Protein AF-A0A4D7CBV6-F1 (afdb_monomer_lite)

Organism: NCBI:txid1763828

Secondary structure (DSSP, 8-state):
--EEEEEE-SSHHHHHHHHHHHHTEEETTS-B-EEEEE-SSEEEEEE---S---TT--EEETTEEE--GGGG--------TTS-S-PPP--------TTTT---GGGHHHHHHHHTTTT-----

Structure (mmCIF, N/CA/C/O backbone):
data_AF-A0A4D7CBV6-F1
#
_entry.id   AF-A0A4D7CBV6-F1
#
loop_
_atom_site.group_PDB
_atom_site.id
_atom_site.type_symbol
_atom_site.label_atom_id
_atom_site.label_alt_id
_atom_site.label_comp_id
_atom_site.label_asym_id
_atom_site.label_entity_id
_atom_site.label_seq_id
_atom_site.pdbx_PDB_ins_code
_atom_site.Cartn_x
_atom_site.Cartn_y
_atom_site.Cartn_z
_atom_site.occupancy
_atom_site.B_iso_or_equiv
_atom_site.auth_seq_id
_atom_site.auth_comp_id
_atom_site.auth_asym_id
_atom_site.auth_atom_id
_atom_site.pdbx_PDB_model_num
ATOM 1 N N . MET A 1 1 ? 8.399 -1.200 0.324 1.00 50.75 1 MET A N 1
ATOM 2 C CA . MET A 1 1 ? 8.197 0.202 -0.121 1.00 50.75 1 MET A CA 1
ATOM 3 C C . MET A 1 1 ? 6.866 0.630 0.446 1.00 50.75 1 MET A C 1
ATOM 5 O O . MET A 1 1 ? 5.921 -0.119 0.237 1.00 50.75 1 MET A O 1
ATOM 9 N N . SER A 1 2 ? 6.785 1.759 1.150 1.00 64.88 2 SER A N 1
ATOM 10 C CA . SER A 1 2 ? 5.488 2.265 1.590 1.00 64.88 2 SER A CA 1
ATOM 11 C C . SER A 1 2 ? 4.726 2.856 0.407 1.00 64.88 2 SER A C 1
ATOM 13 O O . SER A 1 2 ? 5.330 3.405 -0.524 1.00 64.88 2 SER A O 1
ATOM 15 N N . ARG A 1 3 ? 3.401 2.695 0.395 1.00 84.25 3 ARG A N 1
ATOM 16 C CA . ARG A 1 3 ? 2.542 3.414 -0.549 1.00 84.25 3 ARG A CA 1
ATOM 17 C C . ARG A 1 3 ? 1.652 4.372 0.211 1.00 84.25 3 ARG A C 1
ATOM 19 O O . ARG A 1 3 ? 0.793 3.943 0.976 1.00 84.25 3 ARG A O 1
ATOM 26 N N . ASP A 1 4 ? 1.838 5.646 -0.089 1.00 91.00 4 ASP A N 1
ATOM 27 C CA . ASP A 1 4 ? 1.157 6.713 0.619 1.00 91.00 4 ASP A CA 1
ATOM 28 C C . ASP A 1 4 ? -0.093 7.149 -0.150 1.00 91.00 4 ASP A C 1
ATOM 30 O O . ASP A 1 4 ? -0.094 7.240 -1.386 1.00 91.00 4 ASP A O 1
ATOM 34 N N . PHE A 1 5 ? -1.166 7.428 0.579 1.00 92.56 5 PHE A N 1
ATOM 35 C CA . PHE A 1 5 ? -2.418 7.944 0.041 1.00 92.56 5 PHE A CA 1
ATOM 36 C C . PHE A 1 5 ? -3.127 8.834 1.064 1.00 92.56 5 PHE A C 1
ATOM 38 O O . PHE A 1 5 ? -2.824 8.821 2.254 1.00 92.56 5 PHE A O 1
ATOM 45 N N . ILE A 1 6 ? -4.073 9.642 0.581 1.00 96.25 6 ILE A N 1
ATOM 46 C CA . ILE A 1 6 ? -4.907 10.496 1.429 1.00 96.25 6 ILE A CA 1
ATOM 47 C C . ILE A 1 6 ? -6.295 9.874 1.528 1.00 96.25 6 ILE A C 1
ATOM 49 O O . ILE A 1 6 ? -6.919 9.601 0.501 1.00 96.25 6 ILE A O 1
ATOM 53 N N . VAL A 1 7 ? -6.794 9.714 2.750 1.00 96.88 7 VAL A N 1
ATOM 54 C CA . VAL A 1 7 ? -8.208 9.437 3.016 1.00 96.88 7 VAL A CA 1
ATOM 55 C C . VAL A 1 7 ? -8.873 10.763 3.349 1.00 96.88 7 VAL A C 1
ATOM 57 O O . VAL A 1 7 ? -8.526 11.404 4.340 1.00 96.88 7 VAL A O 1
ATOM 60 N N . ARG A 1 8 ? -9.795 11.189 2.483 1.00 97.31 8 ARG A N 1
ATOM 61 C CA . ARG A 1 8 ? -10.598 12.393 2.702 1.00 97.31 8 ARG A CA 1
ATOM 62 C C . ARG A 1 8 ? -11.800 12.039 3.562 1.00 97.31 8 ARG A C 1
ATOM 64 O O . ARG A 1 8 ? -12.558 11.151 3.170 1.00 97.31 8 ARG A O 1
ATOM 71 N N . CYS A 1 9 ? -11.979 12.727 4.681 1.00 96.94 9 CYS A N 1
ATOM 72 C CA . CYS A 1 9 ? -13.156 12.562 5.526 1.00 96.94 9 CYS A CA 1
ATOM 73 C C . CYS A 1 9 ? -14.024 13.822 5.472 1.00 96.94 9 CYS A C 1
ATOM 75 O O . CYS A 1 9 ? -13.580 14.912 5.110 1.00 96.94 9 CYS A O 1
ATOM 77 N N . GLN A 1 10 ? -15.299 13.662 5.796 1.00 96.88 10 GLN A N 1
ATOM 78 C CA . GLN A 1 10 ? -16.265 14.746 5.851 1.00 96.88 10 GLN A CA 1
ATOM 79 C C . GLN A 1 10 ? -15.952 15.716 6.997 1.00 96.88 10 GLN A C 1
ATOM 81 O O . GLN A 1 10 ? -16.133 16.924 6.846 1.00 96.88 10 GLN A O 1
ATOM 86 N N . ASP A 1 11 ? -15.498 15.189 8.136 1.00 97.12 11 ASP A N 1
ATOM 87 C CA . ASP A 1 11 ? -15.173 15.946 9.342 1.00 97.12 11 ASP A CA 1
ATOM 88 C C . ASP A 1 11 ? -14.133 15.225 10.223 1.00 97.12 11 ASP A C 1
ATOM 90 O O . ASP A 1 11 ? -13.741 14.082 9.971 1.00 97.12 11 ASP A O 1
ATOM 94 N N . GLU A 1 12 ? -13.687 15.904 11.284 1.00 98.00 12 GLU A N 1
ATOM 95 C CA . GLU A 1 12 ? -12.717 15.373 12.253 1.00 98.00 12 GLU A CA 1
ATOM 96 C C . GLU A 1 12 ? -13.226 14.121 12.987 1.00 98.00 12 GLU A C 1
ATOM 98 O O . GLU A 1 12 ? -12.441 13.251 13.370 1.00 98.00 12 GLU A O 1
ATOM 103 N N . ALA A 1 13 ? -14.543 13.995 13.183 1.00 97.56 13 ALA A N 1
ATOM 104 C CA . ALA A 1 13 ? -15.119 12.845 13.869 1.00 97.56 13 ALA A CA 1
ATOM 105 C C . ALA A 1 13 ? -15.066 11.593 12.984 1.00 97.56 13 ALA A C 1
ATOM 107 O O . ALA A 1 13 ? -14.818 10.491 13.480 1.00 97.56 13 ALA A O 1
ATOM 108 N N . GLU A 1 14 ? -15.297 11.736 11.680 1.00 97.94 14 GLU A N 1
ATOM 109 C CA . GLU A 1 14 ? -15.087 10.671 10.708 1.00 97.94 14 GLU A CA 1
ATOM 110 C C . GLU A 1 14 ? -13.606 10.326 10.563 1.00 97.94 14 GLU A C 1
ATOM 112 O O . GLU A 1 14 ? -13.275 9.140 10.611 1.00 97.94 14 GLU A O 1
ATOM 117 N N . ALA A 1 15 ? -12.719 11.321 10.496 1.00 98.19 15 ALA A N 1
ATOM 118 C CA . ALA A 1 15 ? -11.275 11.089 10.464 1.00 98.19 15 ALA A CA 1
ATOM 119 C C . ALA A 1 15 ? -10.801 10.283 11.684 1.00 98.19 15 ALA A C 1
ATOM 121 O O . ALA A 1 15 ? -10.071 9.304 11.535 1.00 98.19 15 ALA A O 1
ATOM 122 N N . ALA A 1 16 ? -11.288 10.611 12.886 1.00 97.88 16 ALA A N 1
ATOM 123 C CA . ALA A 1 16 ? -10.981 9.856 14.099 1.00 97.88 16 ALA A CA 1
ATOM 124 C C . ALA A 1 16 ? -11.471 8.396 14.030 1.00 97.88 16 ALA A C 1
ATOM 126 O O . ALA A 1 16 ? -10.747 7.480 14.425 1.00 97.88 16 ALA A O 1
ATOM 127 N N . ARG A 1 17 ? -12.676 8.147 13.493 1.00 97.38 17 ARG A N 1
ATOM 128 C CA . ARG A 1 17 ? -13.189 6.776 13.297 1.00 97.38 17 ARG A CA 1
ATOM 129 C C . ARG A 1 17 ? -12.360 6.004 12.270 1.00 97.38 17 ARG A C 1
ATOM 131 O O . ARG A 1 17 ? -12.002 4.855 12.521 1.00 97.38 17 ARG A O 1
ATOM 138 N N . ALA A 1 18 ? -12.038 6.629 11.140 1.00 97.88 18 ALA A N 1
ATOM 139 C CA . ALA A 1 18 ? -11.223 6.027 10.091 1.00 97.88 18 ALA A CA 1
ATOM 140 C C . ALA A 1 18 ? -9.804 5.707 10.587 1.00 97.88 18 ALA A C 1
ATOM 142 O O . ALA A 1 18 ? -9.303 4.615 10.324 1.00 97.88 18 ALA A O 1
ATOM 143 N N . GLN A 1 19 ? -9.195 6.596 11.380 1.00 98.12 19 GLN A N 1
ATOM 144 C CA . GLN A 1 19 ? -7.898 6.357 12.015 1.00 98.12 19 GLN A CA 1
ATOM 145 C C . GLN A 1 19 ? -7.932 5.104 12.893 1.00 98.12 19 GLN A C 1
ATOM 147 O O . GLN A 1 19 ? -7.027 4.281 12.800 1.00 98.12 19 GLN A O 1
ATOM 152 N N . VAL A 1 20 ? -8.967 4.934 13.724 1.00 97.69 20 VAL A N 1
ATOM 153 C CA . VAL A 1 20 ? -9.097 3.743 14.578 1.00 97.69 20 VAL A CA 1
ATOM 154 C C . VAL A 1 20 ? -9.199 2.473 13.737 1.00 97.69 20 VAL A C 1
ATOM 156 O O . VAL A 1 20 ? -8.548 1.486 14.066 1.00 97.69 20 VAL A O 1
ATOM 159 N N . LEU A 1 21 ? -9.973 2.479 12.649 1.00 97.75 21 LEU A N 1
ATOM 160 C CA . LEU A 1 21 ? -10.083 1.312 11.768 1.00 97.75 21 LEU A CA 1
ATOM 161 C C . LEU A 1 21 ? -8.736 0.965 11.124 1.00 97.75 21 LEU A C 1
ATOM 163 O O . LEU A 1 21 ? -8.300 -0.179 11.198 1.00 97.75 21 LEU A O 1
ATOM 167 N N . LEU A 1 22 ? -8.052 1.953 10.549 1.00 97.25 22 LEU A N 1
ATOM 168 C CA . LEU A 1 22 ? -6.765 1.749 9.882 1.00 97.25 22 LEU A CA 1
ATOM 169 C C . LEU A 1 22 ? -5.668 1.303 10.859 1.00 97.25 22 LEU A C 1
ATOM 171 O O . LEU A 1 22 ? -4.919 0.385 10.544 1.00 97.25 22 LEU A O 1
ATOM 175 N N . ALA A 1 23 ? -5.618 1.880 12.063 1.00 96.62 23 ALA A N 1
ATOM 176 C CA . ALA A 1 23 ? -4.647 1.515 13.098 1.00 96.62 23 ALA A CA 1
ATOM 177 C C . ALA A 1 23 ? -4.872 0.111 13.693 1.00 96.62 23 ALA A C 1
ATOM 179 O O . ALA A 1 23 ? -3.983 -0.426 14.345 1.00 96.62 23 ALA A O 1
ATOM 180 N N . ASN A 1 24 ? -6.056 -0.479 13.499 1.00 97.56 24 ASN A N 1
ATOM 181 C CA . ASN A 1 24 ? -6.367 -1.846 13.928 1.00 97.56 24 ASN A CA 1
ATOM 182 C C . ASN A 1 24 ? -6.311 -2.862 12.777 1.00 97.56 24 ASN A C 1
ATOM 184 O O . ASN A 1 24 ? -6.714 -4.011 12.973 1.00 97.56 24 ASN A O 1
ATOM 188 N N . ALA A 1 25 ? -5.862 -2.456 11.586 1.00 97.88 25 ALA A N 1
ATOM 189 C CA . ALA A 1 25 ? -5.717 -3.352 10.451 1.00 97.88 25 ALA A CA 1
ATOM 190 C C . ALA A 1 25 ? -4.389 -4.120 10.535 1.00 97.88 25 ALA A C 1
ATOM 192 O O . ALA A 1 25 ? -3.314 -3.517 10.484 1.00 97.88 25 ALA A O 1
ATOM 193 N N . ARG A 1 26 ? -4.465 -5.448 10.644 1.00 97.69 26 ARG A N 1
ATOM 194 C CA . ARG A 1 26 ? -3.305 -6.334 10.806 1.00 97.69 26 ARG A CA 1
ATOM 195 C C . ARG A 1 26 ? -3.356 -7.511 9.857 1.00 97.69 26 ARG A C 1
ATOM 197 O O . ARG A 1 26 ? -4.419 -8.112 9.720 1.00 97.69 26 ARG A O 1
ATOM 204 N N . GLY A 1 27 ? -2.223 -7.860 9.256 1.00 96.75 27 GLY A N 1
ATOM 205 C CA . GLY A 1 27 ? -2.073 -9.116 8.525 1.00 96.75 27 GLY A CA 1
ATOM 206 C C . GLY A 1 27 ? -2.338 -10.324 9.425 1.00 96.75 27 GLY A C 1
ATOM 207 O O . GLY A 1 27 ? -2.278 -10.224 10.654 1.00 96.75 27 GLY A O 1
ATOM 208 N N . ASP A 1 28 ? -2.620 -11.478 8.825 1.00 94.50 28 ASP A N 1
ATOM 209 C CA . ASP A 1 28 ? -2.802 -12.735 9.574 1.00 94.50 28 ASP A CA 1
ATOM 210 C C . ASP A 1 28 ? -1.524 -13.170 10.328 1.00 94.50 28 ASP A C 1
ATOM 212 O O . ASP A 1 28 ? -1.583 -13.949 11.279 1.00 94.50 28 ASP A O 1
ATOM 216 N N . ASP A 1 29 ? -0.370 -12.620 9.946 1.00 94.31 29 ASP A N 1
ATOM 217 C CA . ASP A 1 29 ? 0.912 -12.733 10.647 1.00 94.31 29 ASP A CA 1
ATOM 218 C C . ASP A 1 29 ? 1.041 -11.797 11.869 1.00 94.31 29 ASP A C 1
ATOM 220 O O . ASP A 1 29 ? 2.039 -11.837 12.591 1.00 94.31 29 ASP A O 1
ATOM 224 N N . GLY A 1 30 ? 0.024 -10.972 12.128 1.00 94.94 30 GLY A N 1
ATOM 225 C CA . GLY A 1 30 ? -0.050 -10.032 13.241 1.00 94.94 30 GLY A CA 1
ATOM 226 C C . GLY A 1 30 ? 0.672 -8.704 13.011 1.00 94.94 30 GLY A C 1
ATOM 227 O O . GLY A 1 30 ? 0.669 -7.874 13.925 1.00 94.94 30 GLY A O 1
ATOM 228 N N . GLN A 1 31 ? 1.270 -8.483 11.836 1.00 96.69 31 GLN A N 1
ATOM 229 C CA . GLN A 1 31 ? 1.937 -7.222 11.511 1.00 96.69 31 GLN A CA 1
ATOM 230 C C . GLN A 1 31 ? 0.917 -6.135 11.160 1.00 96.69 31 GLN A C 1
ATOM 232 O O . GLN A 1 31 ? -0.102 -6.401 10.519 1.00 96.69 31 GLN A O 1
ATOM 237 N N . ASP A 1 32 ? 1.194 -4.895 11.561 1.00 96.75 32 ASP A N 1
ATOM 238 C CA . ASP A 1 32 ? 0.350 -3.755 11.210 1.00 96.75 32 ASP A CA 1
ATOM 239 C C . ASP A 1 32 ? 0.444 -3.468 9.700 1.00 96.75 32 ASP A C 1
ATOM 241 O O . ASP A 1 32 ? 1.521 -3.524 9.102 1.00 96.75 32 ASP A O 1
ATOM 245 N N . LEU A 1 33 ? -0.694 -3.160 9.070 1.00 96.38 33 LEU A N 1
ATOM 246 C CA . LEU A 1 33 ? -0.725 -2.850 7.637 1.00 96.38 33 LEU A CA 1
ATOM 247 C C . LEU A 1 33 ? -0.428 -1.379 7.345 1.00 96.38 33 LEU A C 1
ATOM 249 O O . LEU A 1 33 ? 0.133 -1.072 6.290 1.00 96.38 33 LEU A O 1
ATOM 253 N N . PHE A 1 34 ? -0.820 -0.471 8.243 1.00 97.06 34 PHE A N 1
ATOM 254 C CA . PHE A 1 34 ? -0.786 0.964 7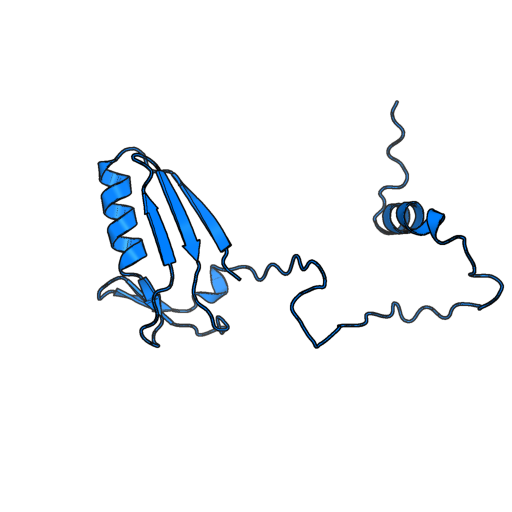.981 1.00 97.06 34 PHE A CA 1
ATOM 255 C C . PHE A 1 34 ? -0.123 1.772 9.091 1.00 97.06 34 PHE A C 1
ATOM 257 O O . PHE A 1 34 ? -0.361 1.547 10.276 1.00 97.06 34 PHE A O 1
ATOM 264 N N . GLU A 1 35 ? 0.590 2.818 8.684 1.00 96.88 35 GLU A N 1
ATOM 265 C CA . GLU A 1 35 ? 0.863 3.984 9.520 1.00 96.88 35 GLU A CA 1
ATOM 266 C C . GLU A 1 35 ? -0.104 5.115 9.148 1.00 96.88 35 GLU A C 1
ATOM 268 O O . GLU A 1 35 ? -0.383 5.351 7.969 1.00 96.88 35 GLU A O 1
ATOM 273 N N . VAL A 1 36 ? -0.633 5.814 10.156 1.00 97.56 36 VAL A N 1
ATOM 274 C CA . VAL A 1 36 ? -1.666 6.844 9.979 1.00 97.56 36 VAL A CA 1
ATOM 275 C C . VAL A 1 36 ? -1.227 8.153 10.627 1.00 97.56 36 VAL A C 1
ATOM 277 O O . VAL A 1 36 ? -1.028 8.219 11.838 1.00 97.56 36 VAL A O 1
ATOM 280 N N . ASP A 1 37 ? -1.146 9.207 9.821 1.00 97.50 37 ASP A N 1
ATOM 281 C CA . ASP A 1 37 ? -0.947 10.597 10.232 1.00 97.50 37 ASP A CA 1
ATOM 282 C C . ASP A 1 37 ? -2.272 11.362 10.066 1.00 97.50 37 ASP A C 1
ATOM 284 O O . ASP A 1 37 ? -2.711 11.660 8.950 1.00 97.50 37 ASP A O 1
ATOM 288 N N . ASN A 1 38 ? -2.952 11.637 11.181 1.00 97.12 38 ASN A N 1
ATOM 289 C CA . ASN A 1 38 ? -4.224 12.357 11.186 1.00 97.12 38 ASN A CA 1
ATOM 290 C C . ASN A 1 38 ? -3.993 13.873 11.197 1.00 97.12 38 ASN A C 1
ATOM 292 O O . ASN A 1 38 ? -3.434 14.422 12.146 1.00 97.12 38 ASN A O 1
ATOM 296 N N . ARG A 1 39 ? -4.479 14.557 10.155 1.00 95.62 39 ARG A N 1
ATOM 297 C CA . ARG A 1 39 ? -4.280 15.995 9.924 1.00 95.62 39 ARG A CA 1
ATOM 298 C C . ARG A 1 39 ? -5.537 16.828 10.187 1.00 95.62 39 ARG A C 1
ATOM 300 O O . 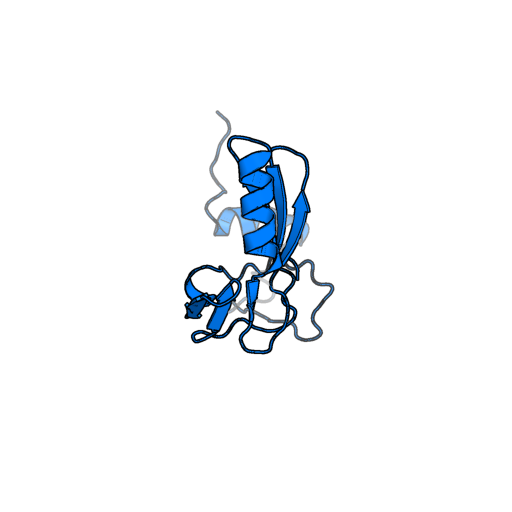ARG A 1 39 ? -5.678 17.917 9.633 1.00 95.62 39 ARG A O 1
ATOM 307 N N . GLY A 1 40 ? -6.448 16.322 11.016 1.00 94.00 40 GLY A N 1
ATOM 308 C CA . GLY A 1 40 ? -7.722 16.959 11.342 1.00 94.00 40 GLY A CA 1
ATOM 309 C C . GLY A 1 40 ? -8.865 16.305 10.575 1.00 94.00 40 GLY A C 1
ATOM 310 O O . GLY A 1 40 ? -9.386 15.283 11.006 1.00 94.00 40 GLY A O 1
ATOM 311 N N . SER A 1 41 ? -9.265 16.883 9.441 1.00 93.06 41 SER A N 1
ATOM 312 C CA . SER A 1 41 ? -10.367 16.357 8.616 1.00 93.06 41 SER A CA 1
ATOM 313 C C . SER A 1 41 ? -9.936 15.308 7.587 1.00 93.06 41 SER A C 1
ATOM 315 O O . SER A 1 41 ? -10.786 14.719 6.934 1.00 93.06 41 SER A O 1
ATOM 317 N N . ASP A 1 42 ? -8.633 15.086 7.414 1.00 95.12 42 ASP A N 1
ATOM 318 C CA . ASP A 1 42 ? -8.073 14.146 6.443 1.00 95.12 42 ASP A CA 1
ATOM 319 C C . ASP A 1 42 ? -6.971 13.306 7.095 1.00 95.12 42 ASP A C 1
ATOM 321 O O . ASP A 1 42 ? -6.278 13.764 8.010 1.00 95.12 42 ASP A O 1
ATOM 325 N N . LEU A 1 43 ? -6.757 12.099 6.572 1.00 98.19 43 LEU A N 1
ATOM 326 C CA . LEU A 1 43 ? -5.670 11.218 6.993 1.00 98.19 43 LEU A CA 1
ATOM 327 C C . LEU A 1 43 ? -4.640 11.083 5.877 1.00 98.19 43 LEU A C 1
ATOM 329 O O . LEU A 1 43 ? -4.991 10.800 4.729 1.00 98.19 43 LEU A O 1
ATOM 333 N N . PHE A 1 44 ? -3.366 11.230 6.221 1.00 97.50 44 PHE A N 1
ATOM 334 C CA . PHE A 1 44 ? -2.264 10.747 5.404 1.00 97.50 44 PHE A CA 1
ATOM 335 C C . PHE A 1 44 ? -1.913 9.333 5.873 1.00 97.50 44 PHE A C 1
ATOM 337 O O . PHE A 1 44 ? -1.585 9.125 7.039 1.00 97.50 44 PHE A O 1
ATOM 344 N N . VAL A 1 45 ? -2.038 8.352 4.987 1.00 96.94 45 VAL A N 1
ATOM 345 C CA . VAL A 1 45 ? -1.925 6.930 5.327 1.00 96.94 45 VAL A CA 1
ATOM 346 C C . VAL A 1 45 ? -0.831 6.306 4.485 1.00 96.94 45 VAL A C 1
ATOM 348 O O . VAL A 1 45 ? -0.777 6.528 3.275 1.00 96.94 45 VAL A O 1
ATOM 351 N N . MET A 1 46 ? 0.013 5.503 5.117 1.00 95.38 46 MET A N 1
ATOM 352 C CA . MET A 1 46 ? 1.054 4.731 4.453 1.00 95.38 46 MET A CA 1
ATOM 353 C C . MET A 1 46 ? 0.747 3.249 4.630 1.00 95.38 46 MET A C 1
ATOM 355 O O . MET A 1 46 ? 0.613 2.791 5.759 1.00 95.38 46 MET A O 1
ATOM 359 N N . LEU A 1 47 ? 0.650 2.489 3.538 1.00 94.00 47 LEU A N 1
ATOM 360 C CA . LEU A 1 47 ? 0.710 1.024 3.596 1.00 94.00 47 LEU A CA 1
ATOM 361 C C . LEU A 1 47 ? 2.165 0.629 3.874 1.00 94.00 47 LEU A C 1
ATOM 363 O O . LEU A 1 47 ? 3.003 0.807 2.989 1.00 94.00 47 LEU A O 1
ATOM 367 N N . THR A 1 48 ? 2.470 0.149 5.080 1.00 93.19 48 THR A N 1
ATOM 368 C CA . THR A 1 48 ? 3.843 -0.082 5.576 1.00 93.19 48 THR A CA 1
ATOM 369 C C . THR A 1 48 ? 4.227 -1.552 5.714 1.00 93.19 48 THR A C 1
ATOM 371 O O . THR A 1 48 ? 5.377 -1.833 6.052 1.00 93.19 48 THR A O 1
ATOM 374 N N . TYR A 1 49 ? 3.317 -2.479 5.394 1.00 93.06 49 TYR A N 1
ATOM 375 C CA . TYR A 1 49 ? 3.586 -3.918 5.424 1.00 93.06 49 TYR A CA 1
ATOM 376 C C . TYR A 1 49 ? 4.890 -4.274 4.666 1.00 93.06 49 TYR A C 1
ATOM 378 O O . TYR A 1 49 ? 5.047 -3.866 3.505 1.00 93.06 49 TYR A O 1
ATOM 386 N N . PRO A 1 50 ? 5.852 -4.969 5.306 1.00 88.81 50 PRO A N 1
ATOM 387 C CA . PRO A 1 50 ? 7.203 -5.111 4.763 1.00 88.81 50 PRO A CA 1
ATOM 388 C C . PRO A 1 50 ? 7.354 -6.255 3.754 1.00 88.81 50 PRO A C 1
ATOM 390 O O . PRO A 1 50 ? 8.264 -6.199 2.921 1.00 88.81 50 PRO A O 1
ATOM 393 N N . ASP A 1 51 ? 6.481 -7.260 3.821 1.00 89.81 51 ASP A N 1
ATOM 394 C CA . ASP A 1 51 ? 6.583 -8.494 3.042 1.00 89.81 51 ASP A CA 1
ATOM 395 C C . ASP A 1 51 ? 5.689 -8.469 1.786 1.00 89.81 51 ASP A C 1
ATOM 397 O O . ASP A 1 51 ? 4.995 -7.491 1.490 1.00 89.81 51 ASP A O 1
ATOM 401 N N . ASP A 1 52 ? 5.737 -9.543 0.993 1.00 89.06 52 ASP A N 1
ATOM 402 C CA . ASP A 1 52 ? 4.901 -9.674 -0.202 1.00 89.06 52 ASP A CA 1
ATOM 403 C C . ASP A 1 52 ? 3.433 -9.940 0.165 1.00 89.06 52 ASP A C 1
ATOM 405 O O . ASP A 1 52 ? 3.128 -10.725 1.062 1.00 89.06 52 ASP A O 1
ATOM 409 N N . ILE A 1 53 ? 2.510 -9.313 -0.566 1.00 92.38 53 ILE A N 1
ATOM 410 C CA . ILE A 1 53 ? 1.068 -9.521 -0.391 1.00 92.38 53 ILE A CA 1
ATOM 411 C C . ILE A 1 53 ? 0.645 -10.618 -1.378 1.00 92.38 53 ILE A C 1
ATOM 413 O O . ILE A 1 53 ? 0.377 -10.341 -2.548 1.00 92.38 53 ILE A O 1
ATOM 417 N N . ALA A 1 54 ? 0.616 -11.870 -0.917 1.00 92.88 54 ALA A N 1
ATOM 418 C CA . ALA A 1 54 ? 0.227 -13.036 -1.720 1.00 92.88 54 ALA A CA 1
ATOM 419 C C . ALA A 1 54 ? -1.261 -13.015 -2.141 1.00 92.88 54 ALA A C 1
ATOM 421 O O . ALA A 1 54 ? -2.065 -12.268 -1.586 1.00 92.88 54 ALA A O 1
ATOM 422 N N . GLU A 1 55 ? -1.659 -13.841 -3.119 1.00 93.19 55 GLU A N 1
ATOM 423 C CA . GLU A 1 55 ? -3.043 -13.861 -3.641 1.00 93.19 55 GLU A CA 1
ATOM 424 C C . GLU A 1 55 ? -4.107 -14.133 -2.567 1.00 93.19 55 GLU A C 1
ATOM 426 O O . GLU A 1 55 ? -5.191 -13.546 -2.595 1.00 93.19 55 GLU A O 1
ATOM 431 N N . ASP A 1 56 ? -3.792 -14.997 -1.609 1.00 94.69 56 ASP A N 1
ATOM 432 C CA . ASP A 1 56 ? -4.650 -15.391 -0.495 1.00 94.69 56 ASP A CA 1
ATOM 433 C C . ASP A 1 56 ? -4.380 -14.590 0.785 1.00 94.69 56 ASP A C 1
ATOM 435 O O . ASP A 1 56 ? -4.895 -14.947 1.840 1.00 94.69 56 ASP A O 1
ATOM 439 N N . PHE A 1 57 ? -3.625 -13.487 0.704 1.00 96.25 57 PHE A N 1
ATOM 440 C CA . PHE A 1 57 ? -3.271 -12.681 1.869 1.00 96.25 57 PHE A CA 1
ATOM 441 C C . PHE A 1 57 ? -4.518 -12.216 2.632 1.00 96.25 57 PHE A C 1
ATOM 443 O O . PHE A 1 57 ? -5.319 -11.407 2.134 1.00 96.25 57 PHE A O 1
ATOM 450 N N . GLY A 1 58 ? -4.666 -12.740 3.847 1.00 97.06 58 GLY A N 1
ATOM 451 C CA . GLY A 1 58 ? -5.703 -12.386 4.800 1.00 97.06 58 GLY A CA 1
ATOM 452 C C . GLY A 1 58 ? -5.242 -11.330 5.795 1.00 97.06 58 GLY A C 1
ATOM 453 O O . GLY A 1 58 ? -4.049 -11.130 6.040 1.00 97.06 58 GLY A O 1
ATOM 454 N N . PHE A 1 59 ? -6.217 -10.601 6.325 1.00 97.62 59 PHE A N 1
ATOM 455 C CA . PHE A 1 59 ? -5.989 -9.595 7.350 1.00 97.62 59 PHE A CA 1
ATOM 456 C C . PHE A 1 59 ? -7.241 -9.404 8.201 1.00 97.62 59 PHE A C 1
ATOM 458 O O . PHE A 1 59 ? -8.346 -9.804 7.836 1.00 97.62 59 PHE A O 1
ATOM 465 N N . THR A 1 60 ? -7.088 -8.737 9.333 1.00 98.12 60 THR A N 1
ATOM 466 C CA . THR A 1 60 ? -8.175 -8.400 10.249 1.00 98.12 60 THR A CA 1
ATOM 467 C C . THR A 1 60 ? -8.235 -6.900 10.479 1.00 98.12 60 THR A C 1
ATOM 469 O O . THR A 1 60 ? -7.213 -6.223 10.431 1.00 98.12 60 THR A O 1
ATOM 472 N N . VAL A 1 61 ? -9.431 -6.374 10.742 1.00 97.75 61 VAL A N 1
ATOM 473 C CA . VAL A 1 61 ? -9.621 -5.036 11.318 1.00 97.75 61 VAL A CA 1
ATOM 474 C C . VAL A 1 61 ? -10.323 -5.213 12.656 1.00 97.75 61 VAL A C 1
ATOM 476 O O . VAL A 1 61 ? -11.519 -5.520 12.715 1.00 97.75 61 VAL A O 1
ATOM 479 N N . GLY A 1 62 ? -9.565 -5.095 13.745 1.00 93.19 62 GLY A N 1
ATOM 480 C CA . GLY A 1 62 ? -10.032 -5.533 15.060 1.00 93.19 62 GLY A CA 1
ATOM 481 C C . GLY A 1 62 ? -10.360 -7.031 15.047 1.00 93.19 62 GLY A C 1
ATOM 482 O O . GLY A 1 62 ? -9.475 -7.854 14.864 1.00 93.19 62 GLY A O 1
ATOM 483 N N . ASN A 1 63 ? -11.639 -7.386 15.209 1.00 93.31 63 ASN A N 1
ATOM 484 C CA . ASN A 1 63 ? -12.101 -8.786 15.219 1.00 93.31 63 ASN A CA 1
ATOM 485 C C . ASN A 1 63 ? -12.762 -9.231 13.904 1.00 93.31 63 ASN A C 1
ATOM 487 O O . ASN A 1 63 ? -13.340 -10.316 13.846 1.00 93.31 63 ASN A O 1
ATOM 491 N N . VAL A 1 64 ? -12.755 -8.384 12.872 1.00 97.50 64 VAL A N 1
ATOM 492 C CA . VAL A 1 64 ? -13.409 -8.683 11.594 1.00 97.50 64 VAL A CA 1
ATOM 493 C C . VAL A 1 64 ? -12.364 -9.193 10.603 1.00 97.50 64 VAL A C 1
ATOM 495 O O . VAL A 1 64 ? -11.444 -8.436 10.288 1.00 97.50 64 VAL A O 1
ATOM 498 N N . PRO A 1 65 ? -12.480 -10.439 10.108 1.00 97.31 65 PRO A N 1
ATOM 499 C CA . PRO A 1 65 ? -11.558 -10.980 9.124 1.00 97.31 65 PRO A CA 1
ATOM 500 C C . PRO A 1 65 ? -11.922 -10.547 7.703 1.00 97.31 65 PRO A C 1
ATOM 502 O O . PRO A 1 65 ? -13.092 -10.473 7.323 1.00 97.31 65 PRO A O 1
ATOM 505 N N . TYR A 1 66 ? -10.884 -10.338 6.909 1.00 97.31 66 TYR A N 1
ATOM 506 C CA . TYR A 1 66 ? -10.910 -10.045 5.487 1.00 97.31 66 TYR A CA 1
ATOM 507 C C . TYR A 1 66 ? -9.908 -10.960 4.781 1.00 97.31 66 TYR A C 1
ATO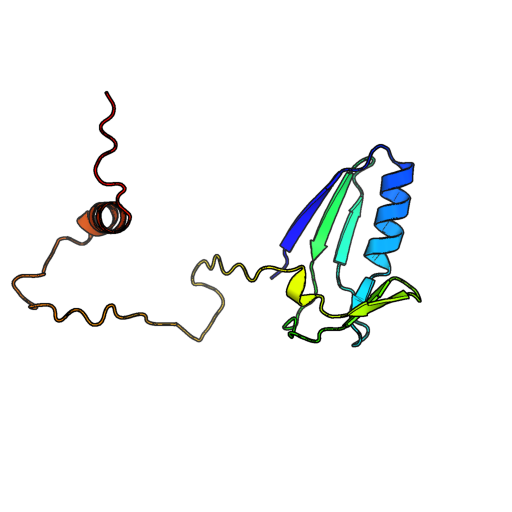M 509 O O . TYR A 1 66 ? -8.990 -11.511 5.387 1.00 97.31 66 TYR A O 1
ATOM 517 N N . GLN A 1 67 ? -10.112 -11.160 3.486 1.00 95.69 67 GLN A N 1
ATOM 518 C CA . GLN A 1 67 ? -9.309 -12.058 2.664 1.00 95.69 67 GLN A CA 1
ATOM 519 C C . GLN A 1 67 ? -9.004 -11.388 1.332 1.00 95.69 67 GLN A C 1
ATOM 521 O O . GLN A 1 67 ? -9.725 -10.475 0.920 1.00 95.69 67 GLN A O 1
ATOM 526 N N . ARG A 1 68 ? -7.970 -11.884 0.646 1.00 94.12 68 ARG A N 1
ATOM 527 C CA . ARG A 1 68 ? -7.585 -11.442 -0.701 1.00 94.12 68 ARG A CA 1
ATOM 528 C C . ARG A 1 68 ? -7.267 -9.945 -0.762 1.00 94.12 68 ARG A C 1
ATOM 530 O O . ARG A 1 68 ? -7.696 -9.249 -1.685 1.00 94.12 68 ARG A O 1
ATOM 537 N N . LEU A 1 69 ? -6.469 -9.439 0.187 1.00 94.69 69 LEU A N 1
ATOM 538 C CA . LEU A 1 69 ? -5.976 -8.050 0.151 1.00 94.69 69 LEU A CA 1
ATOM 539 C C . LEU A 1 69 ? -5.308 -7.722 -1.194 1.00 94.69 69 LEU A C 1
ATOM 541 O O . LEU A 1 69 ? -5.389 -6.591 -1.676 1.00 94.69 69 LEU A O 1
ATOM 545 N N . ARG A 1 70 ? -4.708 -8.733 -1.835 1.00 94.00 70 ARG A N 1
ATOM 546 C CA . ARG A 1 70 ? -4.059 -8.621 -3.139 1.00 94.00 70 ARG A CA 1
ATOM 547 C C . ARG A 1 70 ? -4.942 -8.028 -4.236 1.00 94.00 70 ARG A C 1
ATOM 549 O O . ARG A 1 70 ? -4.424 -7.297 -5.079 1.00 94.00 70 ARG A O 1
ATOM 556 N N . ASP A 1 71 ? -6.247 -8.283 -4.200 1.00 94.38 71 ASP A N 1
ATOM 557 C CA . ASP A 1 71 ? -7.207 -7.752 -5.177 1.00 94.38 71 ASP A CA 1
ATOM 558 C C . ASP A 1 71 ? -7.398 -6.231 -5.044 1.00 94.38 71 ASP A C 1
ATOM 560 O O . ASP A 1 71 ? -7.841 -5.567 -5.981 1.00 94.38 71 ASP A O 1
ATOM 564 N N . SER A 1 72 ? -7.060 -5.672 -3.878 1.00 91.44 72 SER A N 1
ATOM 565 C CA . SER A 1 72 ? -7.216 -4.251 -3.549 1.00 91.44 72 SER A CA 1
ATOM 566 C C . SER A 1 72 ? -5.918 -3.454 -3.678 1.00 91.44 72 SER A C 1
ATOM 568 O O . SER A 1 72 ? -5.919 -2.240 -3.472 1.00 91.44 72 SER A O 1
ATOM 570 N N . VAL A 1 73 ? -4.807 -4.108 -4.029 1.00 89.44 73 VAL A N 1
ATOM 571 C CA . VAL A 1 73 ? -3.503 -3.462 -4.202 1.00 89.44 73 VAL A CA 1
ATOM 572 C C . VAL A 1 73 ? -2.962 -3.704 -5.606 1.00 89.44 73 VAL A C 1
ATOM 574 O O . VAL A 1 73 ? -3.029 -4.800 -6.160 1.00 89.44 73 VAL A O 1
ATOM 577 N N . ALA A 1 74 ? -2.375 -2.664 -6.193 1.00 82.31 74 ALA A N 1
ATOM 578 C CA . ALA A 1 74 ? -1.646 -2.772 -7.447 1.00 82.31 74 ALA A CA 1
ATOM 579 C C . ALA A 1 74 ? -0.145 -2.758 -7.162 1.00 82.31 74 ALA A C 1
ATOM 581 O O . ALA A 1 74 ? 0.359 -1.879 -6.461 1.00 82.31 74 ALA A O 1
ATOM 582 N N . PHE A 1 75 ? 0.582 -3.707 -7.747 1.00 72.88 75 PHE A N 1
ATOM 583 C CA . PHE A 1 75 ? 2.036 -3.668 -7.719 1.00 72.88 75 PHE A CA 1
ATOM 584 C C . PHE A 1 75 ? 2.521 -2.536 -8.630 1.00 72.88 75 PHE A C 1
ATOM 586 O O . PHE A 1 75 ? 2.360 -2.597 -9.849 1.00 72.88 75 PHE A O 1
ATOM 593 N N . VAL A 1 76 ? 3.109 -1.497 -8.036 1.00 68.06 76 VAL A N 1
ATOM 594 C CA . VAL A 1 76 ? 3.682 -0.360 -8.765 1.00 68.06 76 VAL A CA 1
ATOM 595 C C . VAL A 1 76 ? 5.183 -0.325 -8.513 1.00 68.06 76 VAL A C 1
ATOM 597 O O . VAL A 1 76 ? 5.652 0.163 -7.487 1.00 68.06 76 VAL A O 1
ATOM 600 N N . ALA A 1 77 ? 5.957 -0.830 -9.470 1.00 59.66 77 ALA A N 1
ATOM 601 C CA . ALA A 1 77 ? 7.408 -0.704 -9.467 1.00 59.66 77 ALA A CA 1
ATOM 602 C C . ALA A 1 77 ? 7.833 0.508 -10.305 1.00 59.66 77 ALA A C 1
ATOM 604 O O . ALA A 1 77 ? 8.245 0.363 -11.452 1.00 59.66 77 ALA A O 1
ATOM 605 N N . ILE A 1 78 ? 7.768 1.710 -9.728 1.00 55.88 78 ILE A N 1
ATOM 606 C CA . ILE A 1 78 ? 8.562 2.838 -10.235 1.00 55.88 78 ILE A CA 1
ATOM 607 C C . ILE A 1 78 ? 9.879 2.801 -9.469 1.00 55.88 78 ILE A C 1
ATOM 609 O O . ILE A 1 78 ? 9.990 3.329 -8.367 1.00 55.88 78 ILE A O 1
ATOM 613 N N . LYS A 1 79 ? 10.857 2.078 -10.014 1.00 55.66 79 LYS A N 1
ATOM 614 C CA . LYS A 1 79 ? 12.187 1.977 -9.415 1.00 55.66 79 LYS A CA 1
ATOM 615 C C . LYS A 1 79 ? 13.099 3.031 -10.037 1.00 55.66 79 LYS A C 1
ATOM 617 O O . LYS A 1 79 ? 13.349 2.990 -11.237 1.00 55.66 79 LYS A O 1
ATOM 622 N N . ASN A 1 80 ? 13.669 3.902 -9.210 1.00 52.03 80 ASN A N 1
ATOM 623 C CA . ASN A 1 80 ? 15.024 4.383 -9.473 1.00 52.03 80 ASN A CA 1
ATOM 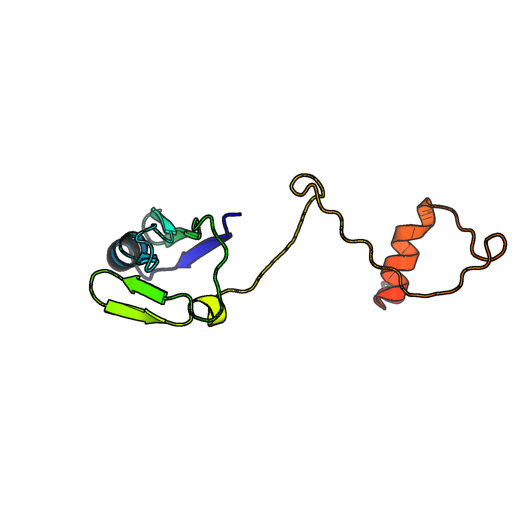624 C C . ASN A 1 80 ? 15.950 3.192 -9.172 1.00 52.03 80 ASN A C 1
ATOM 626 O O . ASN A 1 80 ? 15.709 2.479 -8.198 1.00 52.03 80 ASN A O 1
ATOM 630 N N . GLY A 1 81 ? 16.933 2.904 -10.029 1.00 51.69 81 GLY A N 1
ATOM 631 C CA . GLY A 1 81 ? 17.708 1.648 -10.053 1.00 51.69 81 GLY A CA 1
ATOM 632 C C . GLY A 1 81 ? 18.592 1.336 -8.832 1.00 51.69 81 GLY A C 1
ATOM 633 O O . GLY A 1 81 ? 19.561 0.604 -8.974 1.00 51.69 81 GLY A O 1
ATOM 634 N N . GLU A 1 82 ? 18.294 1.885 -7.656 1.00 56.31 82 GLU A N 1
ATOM 635 C CA . GLU A 1 82 ? 19.150 1.850 -6.470 1.00 56.31 82 GLU A CA 1
ATOM 636 C C . GLU A 1 82 ? 18.918 0.614 -5.577 1.00 56.31 82 GLU A C 1
ATOM 638 O O . GLU A 1 82 ? 19.864 0.125 -4.973 1.00 56.31 82 GLU A O 1
ATOM 643 N N . HIS A 1 83 ? 17.708 0.036 -5.506 1.00 54.12 83 HIS A N 1
ATOM 644 C CA . HIS A 1 83 ? 17.360 -0.936 -4.443 1.00 54.12 83 HIS A CA 1
ATOM 645 C C . HIS A 1 83 ? 16.960 -2.349 -4.923 1.00 54.12 83 HIS A C 1
ATOM 647 O O . HIS A 1 83 ? 15.963 -2.922 -4.475 1.00 54.12 83 HIS A O 1
ATOM 653 N N . ASN A 1 84 ? 17.728 -2.957 -5.830 1.00 51.56 84 ASN A N 1
ATOM 654 C CA . ASN A 1 84 ? 17.672 -4.411 -6.037 1.00 51.56 84 ASN A CA 1
ATOM 655 C C . ASN A 1 84 ? 18.973 -4.927 -6.670 1.00 51.56 84 ASN A C 1
ATOM 657 O O . ASN A 1 84 ? 19.351 -4.456 -7.737 1.00 51.56 84 ASN A O 1
ATOM 661 N N . GLY A 1 85 ? 19.638 -5.909 -6.052 1.00 53.94 85 GLY A N 1
ATOM 662 C CA . GLY A 1 85 ? 20.825 -6.549 -6.642 1.00 53.94 85 GLY A CA 1
ATOM 663 C C . GLY A 1 85 ? 20.507 -7.398 -7.880 1.00 53.94 85 GLY A C 1
ATOM 664 O O . GLY A 1 85 ? 21.409 -7.768 -8.627 1.00 53.94 85 GLY A O 1
ATOM 665 N N . ILE A 1 86 ? 19.224 -7.698 -8.107 1.00 63.12 86 ILE A N 1
ATOM 666 C CA . ILE A 1 86 ? 18.743 -8.431 -9.275 1.00 63.12 86 ILE A CA 1
ATOM 667 C C . ILE A 1 86 ? 18.246 -7.422 -10.314 1.00 63.12 86 ILE A C 1
ATOM 669 O O . ILE A 1 86 ? 17.190 -6.802 -10.158 1.00 63.12 86 ILE A O 1
ATOM 673 N N . GLY A 1 87 ? 19.028 -7.268 -11.382 1.00 58.16 87 GLY A N 1
ATOM 674 C CA . GLY A 1 87 ? 18.635 -6.539 -12.582 1.00 58.16 87 GLY A CA 1
ATOM 675 C C . GLY A 1 87 ? 17.805 -7.423 -13.510 1.00 58.16 87 GLY A C 1
ATOM 676 O O . GLY A 1 87 ? 18.134 -8.586 -13.729 1.00 58.16 87 GLY A O 1
ATOM 677 N N . TYR A 1 88 ? 16.745 -6.859 -14.080 1.00 63.19 88 TYR A N 1
ATOM 678 C CA . TYR A 1 88 ? 15.963 -7.509 -15.126 1.00 63.19 88 TYR A CA 1
ATOM 679 C C . TYR A 1 88 ? 16.378 -6.907 -16.465 1.00 63.19 88 TYR A C 1
ATOM 681 O O . TYR A 1 88 ? 16.247 -5.703 -16.679 1.00 63.19 88 TYR A O 1
ATOM 689 N N . PHE A 1 89 ? 16.911 -7.742 -17.350 1.00 64.69 89 PHE A N 1
ATOM 690 C CA . PHE A 1 89 ? 17.224 -7.368 -18.722 1.00 64.69 89 PHE A CA 1
ATOM 691 C C . PHE A 1 89 ? 16.064 -7.801 -19.615 1.00 64.69 89 PHE A C 1
ATOM 693 O O . PHE A 1 89 ? 15.704 -8.976 -19.633 1.00 64.69 89 PHE A O 1
ATOM 700 N N . THR A 1 90 ? 15.478 -6.851 -20.341 1.00 65.12 90 THR A N 1
ATOM 701 C CA . THR A 1 90 ? 14.518 -7.152 -21.402 1.00 65.12 90 THR A CA 1
ATOM 702 C C . THR A 1 90 ? 15.196 -6.904 -22.740 1.00 65.12 90 THR A C 1
ATOM 704 O O . THR A 1 90 ? 15.644 -5.794 -23.023 1.00 65.12 90 THR A O 1
ATOM 707 N N . ASP A 1 91 ? 15.271 -7.947 -23.558 1.00 71.62 91 ASP A N 1
ATOM 708 C CA . ASP A 1 91 ? 15.648 -7.840 -24.960 1.00 71.62 91 ASP A CA 1
ATOM 709 C C . ASP A 1 91 ? 14.373 -7.869 -25.802 1.00 71.62 91 ASP A C 1
ATOM 711 O O . ASP A 1 91 ? 13.470 -8.671 -25.569 1.00 71.62 91 ASP A O 1
ATOM 715 N N . SER A 1 92 ? 14.303 -6.989 -26.794 1.00 75.62 92 SER A N 1
ATOM 716 C CA . SER A 1 92 ? 13.258 -7.018 -27.820 1.00 75.62 92 SER A CA 1
ATOM 717 C C . SER A 1 92 ? 13.350 -8.244 -28.741 1.00 75.62 92 SER A C 1
ATOM 719 O O . SER A 1 92 ? 12.446 -8.469 -29.543 1.00 75.62 92 SER A O 1
ATOM 721 N N . GLY A 1 93 ? 14.452 -9.004 -28.679 1.00 78.00 93 GLY A N 1
ATOM 722 C CA . GLY A 1 93 ? 14.758 -10.085 -29.617 1.00 78.00 93 GLY A CA 1
ATOM 723 C C . GLY A 1 93 ? 15.079 -9.574 -31.025 1.00 78.00 93 GLY A C 1
ATOM 724 O O . GLY A 1 93 ? 15.209 -10.367 -31.960 1.00 78.00 93 GLY A O 1
ATOM 725 N N . ALA A 1 94 ? 15.190 -8.253 -31.199 1.00 80.31 94 ALA A N 1
ATOM 726 C CA . ALA A 1 94 ? 15.550 -7.638 -32.462 1.00 80.31 94 ALA A CA 1
ATOM 727 C C . ALA A 1 94 ? 17.004 -7.971 -32.797 1.00 80.31 94 ALA A C 1
ATOM 729 O O . ALA A 1 94 ? 17.927 -7.719 -32.022 1.00 80.31 94 ALA A O 1
ATOM 730 N N . ARG A 1 95 ? 17.217 -8.521 -33.990 1.00 83.88 95 ARG A N 1
ATOM 731 C CA . ARG A 1 95 ? 18.559 -8.768 -34.501 1.00 83.88 95 ARG A CA 1
ATOM 732 C C . ARG A 1 95 ? 19.097 -7.465 -35.080 1.00 83.88 95 ARG A C 1
ATOM 734 O O . ARG A 1 95 ? 18.680 -7.071 -36.163 1.00 83.88 95 ARG A O 1
ATOM 741 N N . LEU A 1 96 ? 19.982 -6.813 -34.334 1.00 82.50 96 LEU A N 1
ATOM 742 C CA . LEU A 1 96 ? 20.623 -5.573 -34.761 1.00 82.50 96 LEU A CA 1
ATOM 743 C C . LEU A 1 96 ? 21.880 -5.873 -35.584 1.00 82.50 96 LEU A C 1
ATOM 745 O O . LEU A 1 96 ? 22.679 -6.741 -35.221 1.00 82.50 96 LEU A O 1
ATOM 749 N N . ASP A 1 97 ? 22.061 -5.137 -36.673 1.00 89.69 97 ASP A N 1
ATOM 750 C CA . ASP A 1 97 ? 23.324 -5.029 -37.385 1.00 89.69 97 ASP A CA 1
ATOM 751 C C . ASP A 1 97 ? 24.246 -4.058 -36.621 1.00 89.69 97 ASP A C 1
ATOM 753 O O . ASP A 1 97 ? 23.917 -2.877 -36.469 1.00 89.69 97 ASP A O 1
ATOM 757 N N . PRO A 1 98 ? 25.419 -4.508 -36.139 1.00 82.69 98 PRO A N 1
ATOM 758 C CA . PRO A 1 98 ? 26.288 -3.687 -35.302 1.00 82.69 98 PRO A CA 1
ATOM 759 C C . PRO A 1 98 ? 26.831 -2.428 -35.973 1.00 82.69 98 PRO A C 1
ATOM 761 O O . PRO A 1 98 ? 27.371 -1.587 -35.263 1.00 82.69 98 PRO A O 1
ATOM 764 N N . VAL A 1 99 ? 26.764 -2.304 -37.300 1.00 83.75 99 VAL A N 1
ATOM 765 C CA . VAL A 1 99 ? 27.245 -1.142 -38.059 1.00 83.75 99 VAL A CA 1
ATOM 766 C C . VAL A 1 99 ? 26.070 -0.285 -38.513 1.00 83.75 99 VAL A C 1
ATOM 768 O O . VAL A 1 99 ? 26.101 0.932 -38.332 1.00 83.75 99 VAL A O 1
ATOM 771 N N . ALA A 1 100 ? 25.034 -0.903 -39.077 1.00 86.62 100 ALA A N 1
ATOM 772 C CA . ALA A 1 100 ? 23.901 -0.178 -39.642 1.00 86.62 100 ALA A CA 1
ATOM 773 C C . ALA A 1 100 ? 22.940 0.367 -38.574 1.00 86.62 100 ALA A C 1
ATOM 775 O O . ALA A 1 100 ? 22.355 1.428 -38.780 1.00 86.62 100 ALA A O 1
ATOM 776 N N . ASP A 1 101 ? 22.817 -0.302 -37.423 1.00 87.00 101 ASP A N 1
ATOM 777 C CA . ASP A 1 101 ? 21.887 0.099 -36.359 1.00 87.00 101 ASP A CA 1
ATOM 778 C C . ASP A 1 101 ? 22.537 0.971 -35.271 1.00 87.00 101 ASP A C 1
ATOM 780 O O . ASP A 1 101 ? 21.931 1.233 -34.224 1.00 87.00 101 ASP A O 1
ATOM 784 N N . GLN A 1 102 ? 23.762 1.456 -35.507 1.00 89.12 102 GLN A N 1
ATOM 785 C CA . GLN A 1 102 ? 24.397 2.429 -34.622 1.00 89.12 102 GLN A CA 1
ATOM 786 C C . GLN A 1 102 ? 23.680 3.777 -34.683 1.00 89.12 102 GLN A C 1
ATOM 788 O O . GLN A 1 102 ? 23.292 4.273 -35.740 1.00 89.12 102 GLN A O 1
ATOM 793 N N . PHE A 1 103 ? 23.557 4.421 -33.528 1.00 87.88 103 PHE A N 1
ATOM 794 C CA . PHE A 1 103 ? 23.004 5.762 -33.418 1.00 87.88 103 PHE A CA 1
ATOM 795 C C . PHE A 1 103 ? 23.658 6.505 -32.246 1.00 87.88 103 PHE A C 1
ATOM 797 O O . PHE A 1 103 ? 24.084 5.871 -31.277 1.00 87.88 103 PHE A O 1
ATOM 804 N N . PRO A 1 104 ? 23.731 7.848 -32.286 1.00 90.94 104 PRO A N 1
ATOM 805 C CA . PRO A 1 104 ? 24.200 8.624 -31.144 1.00 90.94 104 PRO A CA 1
ATOM 806 C C . PRO A 1 104 ? 23.290 8.415 -29.930 1.00 90.94 104 PRO A C 1
ATOM 808 O O . PRO A 1 104 ? 22.071 8.520 -30.053 1.00 90.94 104 PRO A O 1
ATOM 811 N N . LEU A 1 105 ? 23.863 8.206 -2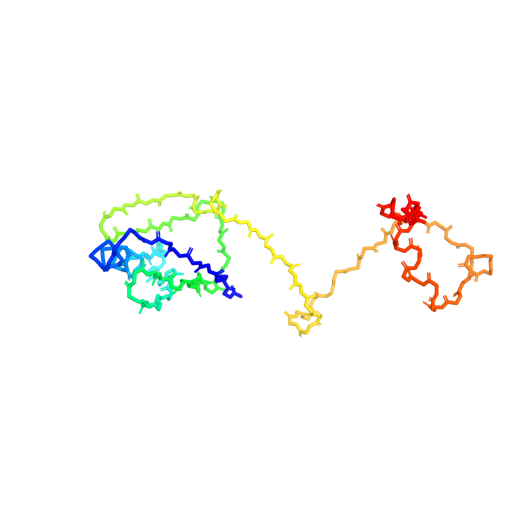8.739 1.00 82.31 105 LEU A N 1
ATOM 812 C CA . LEU A 1 105 ? 23.085 8.010 -27.505 1.00 82.31 105 LEU A CA 1
ATOM 813 C C . LEU A 1 105 ? 22.137 9.185 -27.208 1.00 82.31 105 LEU A C 1
ATOM 815 O O . LEU A 1 105 ? 21.051 8.993 -26.668 1.00 82.31 105 LEU A O 1
ATOM 819 N N . SER A 1 106 ? 22.505 10.395 -27.636 1.00 91.06 106 SER A N 1
ATOM 820 C CA . SER A 1 106 ? 21.660 11.590 -27.544 1.00 91.06 106 SER A CA 1
ATOM 821 C C . SER A 1 106 ? 20.327 11.473 -28.289 1.00 91.06 106 SER A C 1
ATOM 823 O O . SER A 1 106 ? 19.436 12.265 -28.009 1.00 91.06 106 SER A O 1
ATOM 825 N N . LYS A 1 107 ? 20.176 10.495 -29.196 1.00 89.88 107 LYS A N 1
ATOM 826 C CA . LYS A 1 107 ? 18.937 10.194 -29.929 1.00 89.88 107 LYS A CA 1
ATOM 827 C C . LYS A 1 107 ? 18.009 9.201 -29.231 1.00 89.88 107 LYS A C 1
ATOM 829 O O . LYS A 1 107 ? 16.933 8.893 -29.746 1.00 89.88 107 LYS A O 1
ATOM 834 N N . LEU A 1 108 ? 18.411 8.665 -28.078 1.00 85.81 108 LEU A N 1
ATOM 835 C CA . LEU A 1 108 ? 17.607 7.701 -27.329 1.00 85.81 108 LEU A CA 1
ATOM 836 C C . LEU A 1 108 ? 16.225 8.255 -26.915 1.00 85.81 108 LEU A C 1
ATOM 838 O O . LEU A 1 108 ? 15.241 7.538 -27.117 1.00 85.81 108 LEU A O 1
ATOM 842 N N . PRO A 1 109 ? 16.089 9.504 -26.416 1.00 83.69 109 PRO A N 1
ATOM 843 C CA . PRO A 1 109 ? 14.783 10.052 -26.054 1.00 83.69 109 PRO A CA 1
ATOM 844 C C . PRO A 1 109 ? 13.806 10.114 -27.235 1.00 83.69 109 PRO A C 1
ATOM 846 O O . PRO A 1 109 ? 12.643 9.733 -27.088 1.00 83.69 109 PRO A O 1
ATOM 849 N N . GLU A 1 110 ? 14.252 10.542 -28.421 1.00 87.50 110 GLU A N 1
ATOM 850 C CA . GLU A 1 110 ? 13.405 10.591 -29.619 1.00 87.50 110 GLU A CA 1
ATOM 851 C C . GLU A 1 110 ? 12.964 9.192 -30.062 1.00 87.50 110 GLU A C 1
ATOM 853 O O . GLU A 1 110 ? 11.806 9.009 -30.439 1.00 87.50 110 GLU A O 1
ATOM 858 N N . ARG A 1 111 ? 13.848 8.190 -29.970 1.00 84.62 111 ARG A N 1
ATOM 859 C CA . ARG A 1 111 ? 13.513 6.799 -30.316 1.00 84.62 111 ARG A CA 1
ATOM 860 C C . ARG A 1 111 ? 12.484 6.193 -29.363 1.00 84.62 111 ARG A C 1
ATOM 862 O O . ARG A 1 111 ? 11.554 5.544 -29.835 1.00 84.62 111 ARG A O 1
ATOM 869 N N . ILE A 1 112 ? 12.607 6.440 -28.056 1.00 83.44 112 ILE A N 1
ATOM 870 C CA . ILE A 1 112 ? 11.607 6.011 -27.061 1.00 83.44 112 ILE A CA 1
ATOM 871 C C . ILE A 1 112 ? 10.260 6.670 -27.365 1.00 83.44 112 ILE A C 1
ATOM 873 O O . ILE A 1 112 ? 9.240 5.990 -27.443 1.00 83.44 112 ILE A O 1
ATOM 877 N N . ARG A 1 113 ? 10.250 7.986 -27.613 1.00 84.19 113 ARG A N 1
ATOM 878 C CA . ARG A 1 113 ? 9.025 8.713 -27.978 1.00 84.19 113 ARG A CA 1
ATOM 879 C C . ARG A 1 113 ? 8.382 8.145 -29.240 1.00 84.19 113 ARG A C 1
ATOM 881 O O . ARG A 1 113 ? 7.173 7.945 -29.252 1.00 84.19 113 ARG A O 1
ATOM 888 N N . ALA A 1 114 ? 9.167 7.858 -30.275 1.00 85.44 114 ALA A N 1
ATOM 889 C CA . ALA A 1 114 ? 8.663 7.265 -31.509 1.00 85.44 114 ALA A CA 1
ATOM 890 C C . ALA A 1 114 ? 8.064 5.866 -31.282 1.00 85.44 114 ALA A C 1
ATOM 892 O O . ALA A 1 114 ? 6.960 5.604 -31.753 1.00 85.44 114 ALA A O 1
ATOM 893 N N . ALA A 1 115 ? 8.737 4.999 -30.517 1.00 82.19 115 ALA A N 1
ATOM 894 C CA . ALA A 1 115 ? 8.247 3.657 -30.187 1.00 82.19 115 ALA A CA 1
ATOM 895 C C . ALA A 1 115 ? 6.934 3.677 -29.382 1.00 82.19 115 ALA A C 1
ATOM 897 O O . ALA A 1 115 ? 6.114 2.773 -29.509 1.00 82.19 115 ALA A O 1
ATOM 898 N N . LEU A 1 116 ? 6.718 4.731 -28.594 1.00 81.94 116 LEU A N 1
ATOM 899 C CA . LEU A 1 116 ? 5.485 4.971 -27.842 1.00 81.94 116 LEU A CA 1
ATOM 900 C C . LEU A 1 116 ? 4.412 5.730 -28.648 1.00 81.94 116 LEU A C 1
ATOM 902 O O . LEU A 1 116 ? 3.389 6.112 -28.088 1.00 81.94 116 LEU A O 1
ATOM 906 N N . GLY A 1 117 ? 4.635 6.002 -29.941 1.00 85.19 117 GLY A N 1
ATOM 907 C CA . GLY A 1 117 ? 3.690 6.742 -30.788 1.00 85.19 117 GLY A CA 1
ATOM 908 C C . GLY A 1 117 ? 3.611 8.249 -30.499 1.00 85.19 117 GLY A C 1
ATOM 909 O O . GLY A 1 117 ? 2.728 8.933 -31.004 1.00 85.19 117 GLY A O 1
ATOM 910 N N . LEU A 1 118 ? 4.549 8.801 -29.726 1.00 82.38 118 LEU A N 1
ATOM 911 C CA . LEU A 1 118 ? 4.584 10.207 -29.291 1.00 82.38 118 LEU A CA 1
ATOM 912 C C . LEU A 1 118 ? 5.322 11.136 -30.278 1.00 82.38 118 LEU A C 1
ATOM 914 O O . LEU A 1 118 ? 5.682 12.264 -29.931 1.00 82.38 118 LEU A O 1
ATOM 918 N N . GLY A 1 119 ? 5.611 10.646 -31.487 1.00 64.56 119 GLY A N 1
ATOM 919 C CA . GLY A 1 119 ? 6.433 11.324 -32.496 1.00 64.56 119 GLY A CA 1
ATOM 920 C C . GLY A 1 119 ? 5.705 12.372 -33.346 1.00 64.56 119 GLY A C 1
ATOM 921 O O . GLY A 1 119 ? 6.365 13.128 -34.051 1.00 64.56 119 GLY A O 1
ATOM 922 N N . GLN A 1 120 ? 4.372 12.446 -33.280 1.00 59.09 120 GLN A N 1
ATOM 923 C CA . GLN A 1 120 ? 3.558 13.398 -34.047 1.00 59.09 120 GLN A CA 1
ATOM 924 C C . GLN A 1 120 ? 2.492 14.068 -33.171 1.00 59.09 120 GLN A C 1
ATOM 926 O O . GLN A 1 120 ? 1.296 13.935 -33.394 1.00 59.09 120 GLN A O 1
ATOM 931 N N . LEU A 1 121 ? 2.922 14.830 -32.172 1.00 54.59 121 LEU A N 1
ATOM 932 C CA . LEU A 1 121 ? 2.129 15.965 -31.702 1.00 54.59 121 LEU A CA 1
ATOM 933 C C . LEU A 1 121 ? 2.866 17.210 -32.177 1.00 54.59 121 LEU A C 1
ATOM 935 O O . LEU A 1 121 ? 3.691 17.781 -31.467 1.00 54.59 121 LEU A O 1
ATOM 939 N N . GLY A 1 122 ? 2.639 17.550 -33.448 1.00 48.06 122 GLY A N 1
ATOM 940 C CA . GLY A 1 122 ? 2.966 18.876 -33.944 1.00 48.06 122 GLY A CA 1
ATOM 941 C C . GLY A 1 122 ? 2.161 19.877 -33.126 1.00 48.06 122 GLY A C 1
ATOM 942 O O . GLY A 1 122 ? 0.935 19.801 -33.099 1.00 48.06 122 GLY A O 1
ATOM 943 N N . LEU A 1 123 ? 2.854 20.769 -32.424 1.00 46.69 123 LEU A N 1
ATOM 944 C CA . LEU A 1 123 ? 2.256 22.013 -31.965 1.00 46.69 123 LEU A CA 1
ATOM 945 C C . LEU A 1 123 ? 1.852 22.782 -33.229 1.00 46.69 123 LEU A C 1
ATOM 947 O O . LEU A 1 123 ? 2.722 23.263 -33.957 1.00 46.69 123 LEU A O 1
ATOM 951 N N . ALA A 1 124 ? 0.552 22.782 -33.521 1.00 39.94 124 ALA A N 1
ATOM 952 C CA . ALA A 1 124 ? -0.083 23.825 -34.314 1.00 39.94 124 ALA A CA 1
ATOM 953 C C . ALA A 1 124 ? -0.286 25.061 -33.429 1.00 39.94 124 ALA A C 1
ATOM 955 O O . ALA A 1 124 ? -0.544 24.867 -32.216 1.00 39.94 124 ALA A O 1
#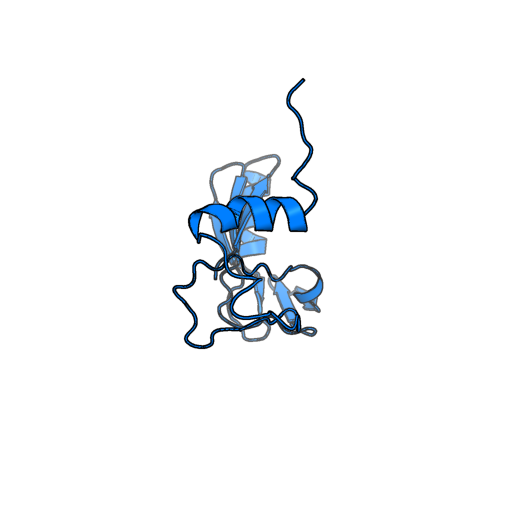

Radius of gyration: 22.61 Å; chains: 1; bounding box: 44×39×55 Å

Foldseek 3Di:
DKDKDKDAAPFQVRLVVVVLQQQQKAWPVRHRQWDWDRPTRMIIIIRPDDDDQDQFTKIDRNPRIDTRCVVVDDDDPPDPPPPDPDDDDDDPPDDDDPPPPDDPPVCVVVVVCVVVVNNDPPDD

Sequence (124 aa):
MSRDFIVRCQDEAEAARAQVLLANARGDDGQDLFEVDNRGSDLFVMLTYPDDIAEDFGFTVGNVPYQRLRDSVAFVAIKNGEHNGIGYFTDSGARLDPVADQFPLSKLPERIRAALGLGQLGLA

pLDDT: mean 85.43, std 15.19, range [39.94, 98.19]